Protein AF-A1SJ25-F1 (afdb_monomer)

Nearest PDB structures (foldseek):
  6e0i-assembly1_A  TM=4.681E-01  e=6.676E-01  Homo sapiens
  6vrb-assembly1_C  TM=5.583E-01  e=2.242E+00  Listeria seeligeri
  3hpv-assembly1_D  TM=4.601E-01  e=3.980E+00  Pseudomonas alkylphenolica
  8ia9-assembly1_B-2  TM=3.811E-01  e=1.529E+00  Saccharopolyspora spinosa

Radius of gyration: 28.18 Å; Cα contacts (8 Å, |Δi|>4): 143; chains: 1; bounding box: 72×54×66 Å

Secondary structure (DSSP, 8-state):
-----------------------------TTTTS--------PPPPS--------------HHHHHHHHHHHHT-SS-EEEEE---SS---EEEEE-TTS-EEEEE-S-HHHHHHHHHHTT--EEEHHHH---HHHHHHHHHHHHTT--

Mean predicted aligned error: 16.9 Å

Sequence (149 aa):
MVTAANLAAHLAAISRGFARVVGTLVGMSWMDRLRRSSGPKMRRPARDAYRTGSTRVRASDSVDLEHLHSWVSDRRGVEGFVEPRTAVSDVTLLLVAHDGEWTRRRVPSIGWAHDFCNRQQIPSYDAAVVGIPQRMRDYNRRKKLEGGL

Solvent-accessible surface area (backbone atoms only — not comparable to full-atom values): 9901 Å² total; per-residue (Å²): 134,89,81,90,87,77,86,82,88,76,92,88,88,86,83,92,87,88,86,87,82,90,83,85,89,90,79,91,68,89,74,86,77,80,80,92,71,82,82,78,84,77,74,76,79,73,98,69,83,85,81,71,93,65,94,62,80,77,71,56,47,74,66,44,53,52,49,52,51,54,55,52,75,78,47,60,68,47,35,38,31,39,36,75,63,54,100,89,43,70,26,31,38,34,40,35,31,68,76,11,56,68,53,75,39,55,39,92,36,70,67,56,47,50,52,52,29,53,77,69,74,28,60,65,44,53,29,88,78,76,49,83,60,66,48,39,56,51,32,53,51,51,36,46,74,73,67,72,110

pLDDT: mean 75.95, std 25.21, range [31.25, 98.81]

Structure (mmCIF, N/CA/C/O backbone):
data_AF-A1SJ25-F1
#
_entry.id   AF-A1SJ25-F1
#
loop_
_atom_site.group_PDB
_atom_site.id
_atom_site.type_symbol
_atom_site.label_atom_id
_atom_site.label_alt_id
_atom_site.label_comp_id
_atom_site.label_asym_id
_atom_site.label_entity_id
_atom_site.label_seq_id
_atom_site.pdbx_PDB_ins_code
_atom_site.Cartn_x
_atom_site.Cartn_y
_atom_site.Cartn_z
_atom_site.occupancy
_atom_site.B_iso_or_equiv
_atom_site.auth_seq_id
_atom_site.auth_comp_id
_atom_site.auth_asym_id
_atom_site.auth_atom_id
_atom_site.pdbx_PDB_model_num
ATOM 1 N N . MET A 1 1 ? -22.962 -28.368 -33.189 1.00 38.16 1 MET A N 1
ATOM 2 C CA . MET A 1 1 ? -22.220 -28.511 -34.457 1.00 38.16 1 MET A CA 1
ATOM 3 C C . MET A 1 1 ? -21.561 -27.177 -34.771 1.00 38.16 1 MET A C 1
ATOM 5 O O . MET A 1 1 ? -22.299 -26.219 -34.914 1.00 38.16 1 MET A O 1
ATOM 9 N N . VAL A 1 2 ? -20.219 -27.181 -34.830 1.00 39.81 2 VAL A N 1
ATOM 10 C CA . VAL A 1 2 ? -19.320 -26.347 -35.667 1.00 39.81 2 VAL A CA 1
ATOM 11 C C . VAL A 1 2 ? -19.330 -24.816 -35.453 1.00 39.81 2 VAL A C 1
ATOM 13 O O . VAL A 1 2 ? -20.385 -24.211 -35.510 1.00 39.81 2 VAL A O 1
ATOM 16 N N . THR A 1 3 ? -18.236 -24.057 -35.311 1.00 40.78 3 THR A N 1
ATOM 17 C CA . THR A 1 3 ? -16.801 -24.262 -35.019 1.00 40.78 3 THR A CA 1
ATOM 18 C C . THR A 1 3 ? -16.220 -22.870 -34.702 1.00 40.78 3 THR A C 1
ATOM 20 O O . THR A 1 3 ? -16.745 -21.849 -35.138 1.00 40.78 3 THR A O 1
ATOM 23 N N . ALA A 1 4 ? -15.132 -22.864 -33.936 1.00 43.75 4 ALA A N 1
ATOM 24 C CA . ALA A 1 4 ? -14.206 -21.768 -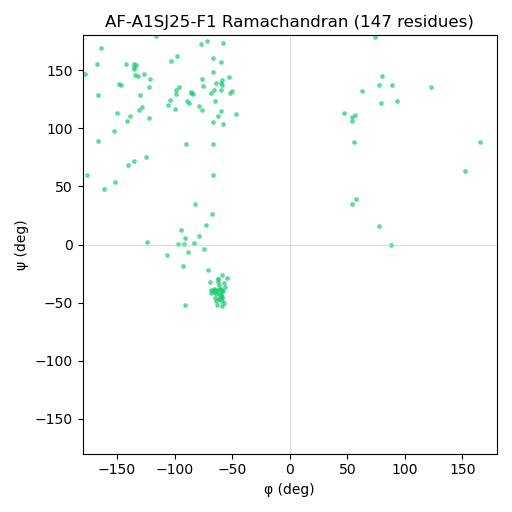33.670 1.00 43.75 4 ALA A CA 1
ATOM 25 C C . ALA A 1 4 ? -13.519 -21.151 -34.915 1.00 43.75 4 ALA A C 1
ATOM 27 O O . ALA A 1 4 ? -13.584 -21.721 -36.000 1.00 43.75 4 ALA A O 1
ATOM 28 N N . ALA A 1 5 ? -12.773 -20.061 -34.659 1.00 44.84 5 ALA A N 1
ATOM 29 C CA . ALA A 1 5 ? -11.706 -19.391 -35.441 1.00 44.84 5 ALA A CA 1
ATOM 30 C C . ALA A 1 5 ? -12.080 -17.920 -35.702 1.00 44.84 5 ALA A C 1
ATOM 32 O O . ALA A 1 5 ? -13.209 -17.635 -36.062 1.00 44.84 5 ALA A O 1
ATOM 33 N N . ASN A 1 6 ? -11.243 -16.895 -35.573 1.00 44.78 6 ASN A N 1
ATOM 34 C CA . ASN A 1 6 ? -9.808 -16.726 -35.352 1.00 44.78 6 ASN A CA 1
ATOM 35 C C . ASN A 1 6 ? -9.686 -15.224 -34.983 1.00 44.78 6 ASN A C 1
ATOM 37 O O . ASN A 1 6 ? -10.364 -14.393 -35.576 1.00 44.78 6 ASN A O 1
ATOM 41 N N . LEU A 1 7 ? -9.042 -14.833 -33.890 1.00 37.53 7 LEU A N 1
ATOM 42 C CA . LEU A 1 7 ? -7.626 -14.470 -33.850 1.00 37.53 7 LEU A CA 1
ATOM 43 C C . LEU A 1 7 ? -7.216 -13.333 -34.817 1.00 37.53 7 LEU A C 1
ATOM 45 O O . LEU A 1 7 ? -7.073 -13.533 -36.016 1.00 37.53 7 LEU A O 1
ATOM 49 N N . ALA A 1 8 ? -6.880 -12.207 -34.183 1.00 33.12 8 ALA A N 1
ATOM 50 C CA . ALA A 1 8 ? -5.770 -11.309 -34.491 1.00 33.12 8 ALA A CA 1
ATOM 51 C C . ALA A 1 8 ? -5.845 -10.315 -35.663 1.00 33.12 8 ALA A C 1
ATOM 53 O O . ALA A 1 8 ? -6.081 -10.652 -36.816 1.00 33.12 8 ALA A O 1
ATOM 54 N N . ALA A 1 9 ? -5.352 -9.121 -35.300 1.00 36.12 9 ALA A N 1
ATOM 55 C CA . ALA A 1 9 ? -4.594 -8.197 -36.138 1.00 36.12 9 ALA A CA 1
ATOM 56 C C . ALA A 1 9 ? -5.458 -7.338 -37.083 1.00 36.12 9 ALA A C 1
ATOM 58 O O . ALA A 1 9 ? -6.472 -7.766 -37.602 1.00 36.12 9 ALA A O 1
ATOM 59 N N . HIS A 1 10 ? -5.143 -6.088 -37.383 1.00 31.25 10 HIS A N 1
ATOM 60 C CA . HIS A 1 10 ? -4.040 -5.207 -37.035 1.00 31.25 10 HIS A CA 1
ATOM 61 C C . HIS A 1 10 ? -4.397 -3.870 -37.713 1.00 31.25 10 HIS A C 1
ATOM 63 O O . HIS A 1 10 ? -4.916 -3.882 -38.822 1.00 31.25 10 HIS A O 1
ATOM 69 N N . LEU A 1 11 ? 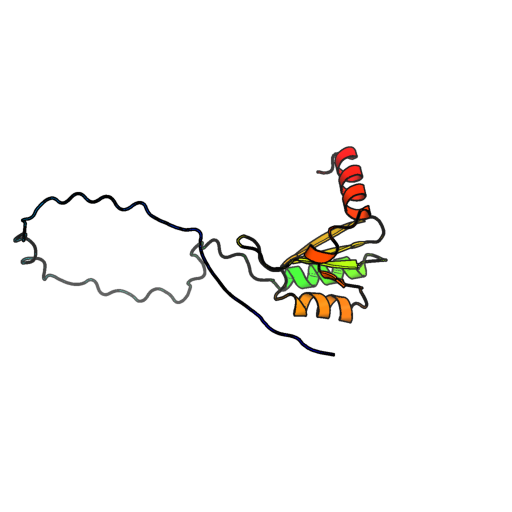-4.026 -2.748 -37.093 1.00 36.84 11 LEU A N 1
ATOM 70 C CA . LEU A 1 11 ? -3.535 -1.541 -37.778 1.00 36.84 11 LEU A CA 1
ATOM 71 C C . LEU A 1 11 ? -4.387 -0.907 -38.898 1.00 36.84 11 LEU A C 1
ATOM 73 O O . LEU A 1 11 ? -4.277 -1.294 -40.055 1.00 36.84 11 LEU A O 1
ATOM 77 N N . ALA A 1 12 ? -5.027 0.229 -38.606 1.00 33.75 12 ALA A N 1
ATOM 78 C CA . ALA A 1 12 ? -5.141 1.323 -39.581 1.00 33.75 12 ALA A CA 1
ATOM 79 C C . ALA A 1 12 ? -5.621 2.624 -38.919 1.00 33.75 12 ALA A C 1
ATOM 81 O O . ALA A 1 12 ? -6.818 2.882 -38.891 1.00 33.75 12 ALA A O 1
ATOM 82 N N . ALA A 1 13 ? -4.711 3.469 -38.419 1.00 39.41 13 ALA A N 1
ATOM 83 C CA . ALA A 1 13 ? -5.050 4.875 -38.152 1.00 39.41 13 ALA A CA 1
ATOM 84 C C . ALA A 1 13 ? -3.834 5.811 -38.024 1.00 39.41 13 ALA A C 1
ATOM 86 O O . ALA A 1 13 ? -3.787 6.606 -37.097 1.00 39.41 13 ALA A O 1
ATOM 87 N N . ILE A 1 14 ? -2.852 5.770 -38.934 1.00 42.81 14 ILE A N 1
ATOM 88 C CA . ILE A 1 14 ? -1.977 6.940 -39.155 1.00 42.81 14 ILE A CA 1
ATOM 89 C C . ILE A 1 14 ? -1.707 7.058 -40.653 1.00 42.81 14 ILE A C 1
ATOM 91 O O . ILE A 1 14 ? -0.969 6.273 -41.239 1.00 42.81 14 ILE A O 1
ATOM 95 N N . SER A 1 15 ? -2.341 8.045 -41.280 1.00 36.41 15 SER A N 1
ATOM 96 C CA . SER A 1 15 ? -2.172 8.369 -42.690 1.00 36.41 15 SER A CA 1
ATOM 97 C C . SER A 1 15 ? -1.929 9.870 -42.850 1.00 36.41 15 SER A C 1
ATOM 9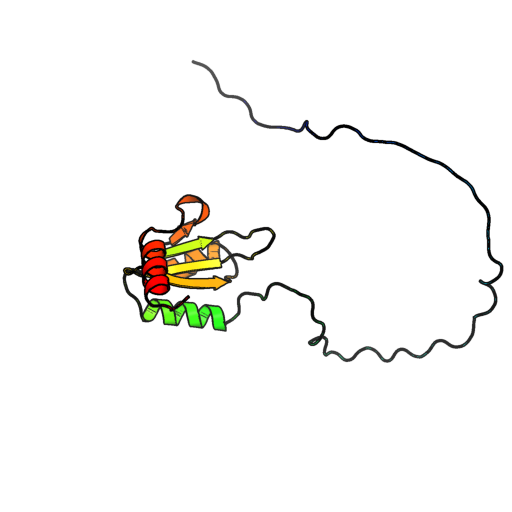9 O O . SER A 1 15 ? -2.854 10.659 -42.685 1.00 36.41 15 SER A O 1
ATOM 101 N N . ARG A 1 16 ? -0.718 10.164 -43.338 1.00 40.69 16 ARG A N 1
ATOM 102 C CA . ARG A 1 16 ? -0.362 11.188 -44.338 1.00 40.69 16 ARG A CA 1
ATOM 103 C C . ARG A 1 16 ? -0.255 12.653 -43.889 1.00 40.69 16 ARG A C 1
ATOM 105 O O . ARG A 1 16 ? -1.216 13.287 -43.486 1.00 40.69 16 ARG A O 1
ATOM 112 N N . GLY A 1 17 ? 0.942 13.197 -44.124 1.00 34.56 17 GLY A N 1
ATOM 113 C CA . GLY A 1 17 ? 1.260 14.623 -44.074 1.00 34.56 17 GLY A CA 1
ATOM 114 C C . GLY A 1 17 ? 2.704 14.895 -44.499 1.00 34.56 17 GLY A C 1
ATOM 115 O O . GLY A 1 17 ? 3.506 15.365 -43.705 1.00 34.56 17 GLY A O 1
ATOM 116 N N . PHE A 1 18 ? 3.049 14.519 -45.733 1.00 36.06 18 PHE A N 1
ATOM 117 C CA . PHE A 1 18 ? 4.330 14.800 -46.385 1.00 36.06 18 PHE A CA 1
ATOM 118 C C . PHE A 1 18 ? 4.221 16.147 -47.112 1.00 36.06 18 PHE A C 1
ATOM 120 O O . PHE A 1 18 ? 3.360 16.293 -47.977 1.00 36.06 18 PHE A O 1
ATOM 127 N N . ALA A 1 19 ? 5.098 17.103 -46.810 1.00 37.34 19 ALA A N 1
ATOM 128 C CA . ALA A 1 19 ? 5.384 18.226 -47.698 1.00 37.34 19 ALA A CA 1
ATOM 129 C C . ALA A 1 19 ? 6.853 18.640 -47.552 1.00 37.34 19 ALA A C 1
ATOM 131 O O . ALA A 1 19 ? 7.423 18.660 -46.466 1.00 37.34 19 ALA A O 1
ATOM 132 N N . ARG A 1 20 ? 7.457 18.893 -48.708 1.00 39.22 20 ARG A N 1
ATOM 133 C CA . ARG A 1 20 ? 8.882 18.878 -49.040 1.00 39.22 20 ARG A CA 1
ATOM 134 C C . ARG A 1 20 ? 9.256 20.258 -49.581 1.00 39.22 20 ARG A C 1
ATOM 136 O O . ARG A 1 20 ? 8.542 20.735 -50.452 1.00 39.22 20 ARG A O 1
ATOM 143 N N . VAL A 1 21 ? 10.384 20.828 -49.155 1.00 38.12 21 VAL A N 1
ATOM 144 C CA . VAL A 1 21 ? 11.132 21.932 -49.810 1.00 38.12 21 VAL A CA 1
ATOM 145 C C . VAL A 1 21 ? 12.597 21.739 -49.372 1.00 38.12 21 VAL A C 1
ATOM 147 O O . VAL A 1 21 ? 12.870 21.817 -48.183 1.00 38.12 21 VAL A O 1
ATOM 150 N N . VAL A 1 22 ? 13.513 21.115 -50.128 1.00 35.88 22 VAL A N 1
ATOM 151 C CA . VAL A 1 22 ? 14.315 21.545 -51.303 1.00 35.88 22 VAL A CA 1
ATOM 152 C C . VAL A 1 22 ? 14.992 22.916 -51.174 1.00 35.88 22 VAL A C 1
ATOM 154 O O . VAL A 1 22 ? 14.322 23.936 -51.259 1.00 35.88 22 VAL A O 1
ATOM 157 N N . GLY A 1 23 ? 16.333 22.917 -51.115 1.00 32.12 23 GLY A N 1
ATOM 158 C CA . GLY A 1 23 ? 17.164 24.077 -51.473 1.00 32.12 23 GLY A CA 1
ATOM 159 C C . GLY A 1 23 ? 18.633 24.032 -51.011 1.00 32.12 23 GLY A C 1
ATOM 160 O O . GLY A 1 23 ? 18.933 24.524 -49.935 1.00 32.12 23 GLY A O 1
ATOM 161 N N . THR A 1 24 ? 19.500 23.435 -51.847 1.00 34.25 24 THR A N 1
ATOM 162 C CA . THR A 1 24 ? 20.826 23.922 -52.337 1.00 34.25 24 THR A CA 1
ATOM 163 C C . THR A 1 24 ? 21.913 24.358 -51.312 1.00 34.25 24 THR A C 1
ATOM 165 O O . THR A 1 24 ? 21.703 25.304 -50.572 1.00 34.25 24 THR A O 1
ATOM 168 N N . LEU A 1 25 ? 23.037 23.643 -51.100 1.00 39.34 25 LEU A N 1
ATOM 169 C CA . LEU A 1 25 ? 24.318 23.462 -51.849 1.00 39.34 25 LEU A CA 1
ATOM 170 C C . LEU A 1 25 ? 25.441 24.483 -51.512 1.00 39.34 25 LEU A C 1
ATOM 172 O O . LEU A 1 25 ? 25.224 25.686 -51.507 1.00 39.34 25 LEU A O 1
ATOM 176 N N . VAL A 1 26 ? 26.661 23.928 -51.397 1.00 38.88 26 VAL A N 1
ATOM 177 C CA . VAL A 1 26 ? 28.020 24.528 -51.426 1.00 38.88 26 VAL A CA 1
ATOM 178 C C . VAL A 1 26 ? 28.653 24.923 -50.082 1.00 38.88 26 VAL A C 1
ATOM 180 O O . VAL A 1 26 ? 28.154 25.771 -49.355 1.00 38.88 26 VAL A O 1
ATOM 183 N N . GLY A 1 27 ? 29.846 24.363 -49.827 1.00 37.94 27 GLY A N 1
ATOM 184 C CA . GLY A 1 27 ? 30.816 24.929 -48.884 1.00 37.94 27 GLY A CA 1
ATOM 185 C C . GLY A 1 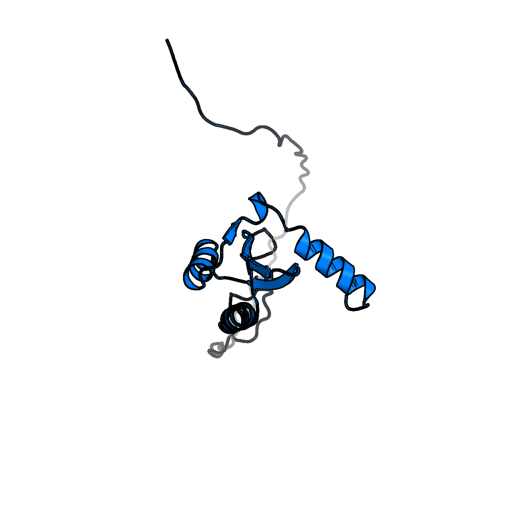27 ? 31.758 23.923 -48.222 1.00 37.94 27 GLY A C 1
ATOM 186 O O . GLY A 1 27 ? 31.729 23.778 -47.005 1.00 37.94 27 GLY A O 1
ATOM 187 N N . MET A 1 28 ? 32.614 23.238 -48.988 1.00 51.66 28 MET A N 1
ATOM 188 C CA . MET A 1 28 ? 33.791 22.555 -48.426 1.00 51.66 28 MET A CA 1
ATOM 189 C C . MET A 1 28 ? 34.755 23.629 -47.899 1.00 51.66 28 MET A C 1
ATOM 191 O O . MET A 1 28 ? 35.379 24.341 -48.684 1.00 51.66 28 MET A O 1
ATOM 195 N N . SER A 1 29 ? 34.821 23.795 -46.575 1.00 49.22 29 SER A N 1
ATOM 196 C CA . SER A 1 29 ? 35.637 24.825 -45.922 1.00 49.22 29 SER A CA 1
ATOM 197 C C . SER A 1 29 ? 37.074 24.352 -45.713 1.00 49.22 29 SER A C 1
ATOM 199 O O . SER A 1 29 ? 37.338 23.287 -45.164 1.00 49.22 29 SER A O 1
ATOM 201 N N . TRP A 1 30 ? 38.023 25.193 -46.118 1.00 54.62 30 TRP A N 1
ATOM 202 C CA . TRP A 1 30 ? 39.468 24.966 -46.091 1.00 54.62 30 TRP A CA 1
ATOM 203 C C . TRP A 1 30 ? 40.108 25.015 -44.682 1.00 54.62 30 TRP A C 1
ATOM 205 O O . TRP A 1 30 ? 41.316 25.196 -44.551 1.00 54.62 30 TRP A O 1
ATOM 215 N N . MET A 1 31 ? 39.319 24.906 -43.608 1.00 51.00 31 MET A N 1
ATOM 216 C CA . MET A 1 31 ? 39.788 25.044 -42.217 1.00 51.00 31 MET A CA 1
ATOM 217 C C . MET A 1 31 ? 40.089 23.708 -41.518 1.00 51.00 31 MET A C 1
ATOM 219 O O . MET A 1 31 ? 40.585 23.713 -40.395 1.00 51.00 31 MET A O 1
ATOM 223 N N . ASP A 1 32 ? 39.913 22.568 -42.193 1.00 50.91 32 ASP A N 1
ATOM 224 C CA . ASP A 1 32 ? 40.258 21.238 -41.653 1.00 50.91 32 ASP A CA 1
ATOM 225 C C . ASP A 1 32 ? 41.765 20.898 -41.708 1.00 50.91 32 ASP A C 1
ATOM 227 O O . ASP A 1 32 ? 42.177 19.775 -41.413 1.00 50.91 32 ASP A O 1
ATOM 231 N N . ARG A 1 33 ? 42.631 21.853 -42.084 1.00 55.31 33 ARG A N 1
ATOM 232 C CA . ARG A 1 33 ? 44.045 21.578 -42.410 1.00 55.31 33 ARG A CA 1
ATOM 233 C C . ARG A 1 33 ? 45.087 22.030 -41.378 1.00 55.31 33 ARG A C 1
ATOM 235 O O . ARG A 1 33 ? 46.237 21.623 -41.498 1.00 55.31 33 ARG A O 1
ATOM 242 N N . LEU A 1 34 ? 44.753 22.788 -40.333 1.00 55.06 34 LEU A N 1
ATOM 243 C CA . LEU A 1 34 ? 45.766 23.253 -39.366 1.00 55.06 34 LEU A CA 1
ATOM 244 C C . LEU A 1 34 ? 45.274 23.222 -37.915 1.00 55.06 34 LEU A C 1
ATOM 246 O O . LEU A 1 34 ? 45.140 24.248 -37.259 1.00 55.06 34 LEU A O 1
ATOM 250 N N . ARG A 1 35 ? 45.074 22.012 -37.378 1.00 52.59 35 ARG A N 1
ATOM 251 C CA . ARG A 1 35 ? 45.158 21.771 -35.926 1.00 52.59 35 ARG A CA 1
ATOM 252 C C . ARG A 1 35 ? 45.587 20.339 -35.602 1.00 52.59 35 ARG A C 1
ATOM 254 O O . ARG A 1 35 ? 44.955 19.630 -34.828 1.00 52.59 35 ARG A O 1
ATOM 261 N N . ARG A 1 36 ? 46.714 19.914 -36.178 1.00 56.53 36 ARG A N 1
ATOM 262 C CA . ARG A 1 36 ? 47.533 18.843 -35.599 1.00 56.53 36 ARG A CA 1
ATOM 263 C C . ARG A 1 36 ? 48.551 19.503 -34.669 1.00 56.53 36 ARG A C 1
ATOM 265 O O . ARG A 1 36 ? 49.648 19.845 -35.085 1.00 56.53 36 ARG A O 1
ATOM 272 N N . SER A 1 37 ? 48.149 19.726 -33.422 1.00 48.03 37 SER A N 1
ATOM 273 C CA . SER A 1 37 ? 49.057 20.094 -32.335 1.00 48.03 37 SER A CA 1
ATOM 274 C C . SER A 1 37 ? 48.491 19.572 -31.014 1.00 48.03 37 SER A C 1
ATOM 276 O O . SER A 1 37 ? 47.421 19.991 -30.583 1.00 48.03 37 SER A O 1
ATOM 278 N N . SER A 1 38 ? 49.217 18.612 -30.434 1.00 55.81 38 SER A N 1
ATOM 279 C CA . SER A 1 38 ? 49.281 18.300 -29.000 1.00 55.81 38 SER A CA 1
ATOM 280 C C . SER A 1 38 ? 47.957 17.990 -28.287 1.00 55.81 38 SER A C 1
ATOM 282 O O . SER A 1 38 ? 47.328 18.847 -27.672 1.00 55.81 38 SER A O 1
ATOM 284 N N . GLY A 1 39 ? 47.561 16.714 -28.313 1.00 52.78 39 GLY A N 1
ATOM 285 C CA . GLY A 1 39 ? 46.454 16.200 -27.503 1.00 52.78 39 GLY A CA 1
ATOM 286 C C . GLY A 1 39 ? 46.768 16.258 -25.996 1.00 52.78 39 GLY A C 1
ATOM 287 O O . GLY A 1 39 ? 47.845 15.813 -25.591 1.00 52.78 39 GLY A O 1
ATOM 288 N N . PRO A 1 40 ? 45.857 16.749 -25.135 1.00 49.56 40 PRO A N 1
ATOM 289 C CA . PRO A 1 40 ? 46.031 16.650 -23.690 1.00 49.56 40 PRO A CA 1
ATOM 290 C C . PRO A 1 40 ? 45.916 15.182 -23.259 1.00 49.56 40 PRO A C 1
ATOM 292 O O . PRO A 1 40 ? 44.952 14.500 -23.614 1.00 49.56 40 PRO A O 1
ATOM 295 N N . LYS A 1 41 ? 46.876 14.684 -22.468 1.00 56.16 41 LYS A N 1
ATOM 296 C CA . LYS A 1 41 ? 46.767 13.383 -21.787 1.00 56.16 41 LYS A CA 1
ATOM 297 C C . LYS A 1 41 ? 45.522 13.395 -20.890 1.00 56.16 41 LYS A C 1
ATOM 299 O O . LYS A 1 41 ? 45.545 13.984 -19.812 1.00 56.16 41 LYS A O 1
ATOM 304 N N . MET A 1 42 ? 44.447 12.730 -21.314 1.00 51.62 42 MET A N 1
ATOM 305 C CA . MET A 1 42 ? 43.287 12.476 -20.458 1.00 51.62 42 MET A CA 1
ATOM 306 C C . MET A 1 42 ? 43.719 11.608 -19.274 1.00 51.62 42 MET A C 1
ATOM 308 O O . MET A 1 42 ? 44.026 10.424 -19.425 1.00 51.62 42 MET A O 1
ATOM 312 N N . ARG A 1 43 ? 43.731 12.195 -18.073 1.00 58.31 43 ARG A N 1
ATOM 313 C CA . ARG A 1 43 ? 43.684 11.419 -16.832 1.00 58.31 43 ARG A CA 1
ATOM 314 C C . ARG A 1 43 ? 42.325 10.723 -16.812 1.00 58.31 43 ARG A C 1
ATOM 316 O O . ARG A 1 43 ? 41.294 11.374 -16.953 1.00 58.31 43 ARG A O 1
ATOM 323 N N . ARG A 1 44 ? 42.346 9.395 -16.700 1.00 54.81 44 ARG A N 1
ATOM 324 C CA . ARG A 1 44 ? 41.146 8.555 -16.582 1.00 54.81 44 ARG A CA 1
ATOM 325 C C . ARG A 1 44 ? 40.263 9.134 -15.463 1.00 54.81 44 ARG A C 1
ATOM 327 O O . ARG A 1 44 ? 40.817 9.427 -14.400 1.00 54.81 44 ARG A O 1
ATOM 334 N N . PRO A 1 45 ? 38.949 9.326 -15.669 1.00 49.78 45 PRO A N 1
ATOM 335 C CA . PRO A 1 45 ? 38.085 9.806 -14.602 1.00 49.78 45 PRO A CA 1
ATOM 336 C C . PRO A 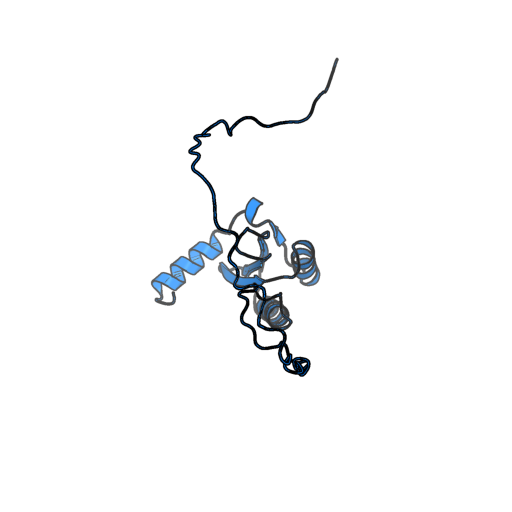1 45 ? 38.126 8.823 -13.430 1.00 49.78 45 PRO A C 1
ATOM 338 O O . PRO A 1 45 ? 38.177 7.604 -13.620 1.00 49.78 45 PRO A O 1
ATOM 341 N N . ALA A 1 46 ? 38.174 9.386 -12.223 1.00 56.78 46 ALA A N 1
ATOM 342 C CA . ALA A 1 46 ? 38.157 8.646 -10.975 1.00 56.78 46 ALA A CA 1
ATOM 343 C C . ALA A 1 46 ? 36.963 7.682 -10.945 1.00 56.78 46 ALA A C 1
ATOM 345 O O . ALA A 1 46 ? 35.882 7.990 -11.446 1.00 56.78 46 ALA A O 1
ATOM 346 N N . ARG A 1 47 ? 37.177 6.513 -10.342 1.00 54.69 47 ARG A N 1
ATOM 347 C CA . ARG A 1 47 ? 36.227 5.401 -10.190 1.00 54.69 47 ARG A CA 1
ATOM 348 C C . ARG A 1 47 ? 35.033 5.712 -9.265 1.00 54.69 47 ARG A C 1
ATOM 350 O O . ARG A 1 47 ? 34.442 4.786 -8.734 1.00 54.69 47 ARG A O 1
ATOM 357 N N . ASP A 1 48 ? 34.646 6.977 -9.134 1.00 56.72 48 ASP A N 1
ATOM 358 C CA . ASP A 1 48 ? 33.538 7.436 -8.297 1.00 56.72 48 ASP A CA 1
ATOM 359 C C . ASP A 1 48 ? 32.532 8.244 -9.120 1.00 56.72 48 ASP A C 1
ATOM 361 O O . ASP A 1 48 ? 32.423 9.467 -9.042 1.00 56.72 48 ASP A O 1
ATOM 365 N N . ALA A 1 49 ? 31.750 7.522 -9.921 1.00 52.91 49 ALA A N 1
ATOM 366 C CA . ALA A 1 49 ? 30.600 8.047 -10.653 1.00 52.91 49 ALA A CA 1
ATOM 367 C C . ALA A 1 49 ? 29.325 8.121 -9.781 1.00 52.91 49 ALA A C 1
ATOM 369 O O . ALA A 1 49 ? 28.221 7.921 -10.280 1.00 52.91 49 ALA A O 1
ATOM 370 N N . TYR A 1 50 ? 29.444 8.417 -8.482 1.00 53.22 50 TYR A N 1
ATOM 371 C CA . TYR A 1 50 ? 28.283 8.541 -7.583 1.00 53.22 50 TYR A CA 1
ATOM 372 C C . TYR A 1 50 ? 27.598 9.915 -7.618 1.00 53.22 50 TYR A C 1
ATOM 374 O O . TYR A 1 50 ? 26.616 10.139 -6.913 1.00 53.22 50 TYR A O 1
ATOM 382 N N . ARG A 1 51 ? 28.064 10.854 -8.449 1.00 52.59 51 ARG A N 1
ATOM 383 C CA . ARG A 1 51 ? 27.483 12.200 -8.519 1.00 52.59 51 ARG A CA 1
ATOM 384 C C . ARG A 1 51 ? 27.288 12.655 -9.961 1.00 52.59 51 ARG A C 1
ATOM 386 O O . ARG A 1 51 ? 27.977 13.534 -10.463 1.00 52.59 51 ARG A O 1
ATOM 393 N N . THR A 1 52 ? 26.317 12.065 -10.645 1.00 47.34 52 THR A N 1
ATOM 394 C CA . THR A 1 52 ? 25.687 12.694 -11.813 1.00 47.34 52 THR A CA 1
ATOM 395 C C . THR A 1 52 ? 24.190 12.437 -11.726 1.00 47.34 52 THR A C 1
ATOM 397 O O . THR A 1 52 ? 23.732 11.300 -11.811 1.00 47.34 52 THR A O 1
ATOM 400 N N . GLY A 1 53 ? 23.444 13.511 -11.466 1.00 52.00 53 GLY A N 1
ATOM 401 C CA . GLY A 1 53 ? 21.995 13.521 -11.329 1.00 52.00 53 GLY A CA 1
ATOM 402 C C . GLY A 1 53 ? 21.307 13.189 -12.645 1.00 52.00 53 GLY A C 1
ATOM 403 O O . GLY A 1 53 ? 20.927 14.074 -13.400 1.00 52.00 53 GLY A O 1
ATOM 404 N N . SER A 1 54 ? 21.126 11.898 -12.894 1.00 49.25 54 SER A N 1
ATOM 405 C CA . SER A 1 54 ? 20.061 11.405 -13.753 1.00 49.25 54 SER A CA 1
ATOM 406 C C . SER A 1 54 ? 18.822 11.261 -12.879 1.00 49.25 54 SER A C 1
ATOM 408 O O . SER A 1 54 ? 18.902 10.641 -11.818 1.00 49.25 54 SER A O 1
ATOM 410 N N . THR A 1 55 ? 17.675 11.777 -13.318 1.00 49.31 55 THR A N 1
ATOM 411 C CA . THR A 1 55 ? 16.347 11.516 -12.733 1.00 49.31 55 THR A CA 1
ATOM 412 C C . THR A 1 55 ? 15.969 10.048 -12.963 1.00 49.31 55 THR A C 1
ATOM 414 O O . THR A 1 55 ? 15.022 9.719 -13.668 1.00 49.31 55 THR A O 1
ATOM 417 N N . ARG A 1 56 ? 16.780 9.125 -12.442 1.00 52.12 56 ARG A N 1
ATOM 418 C CA . ARG A 1 56 ? 16.488 7.703 -12.417 1.00 52.12 56 ARG A CA 1
ATOM 419 C C . ARG A 1 56 ? 15.523 7.516 -11.264 1.00 52.12 56 ARG A C 1
ATOM 421 O O . ARG A 1 56 ? 15.826 7.863 -10.124 1.00 52.12 56 ARG A O 1
ATOM 428 N N . VAL A 1 57 ? 14.338 7.025 -11.590 1.00 54.56 57 VAL A N 1
ATOM 429 C CA . VAL A 1 57 ? 13.361 6.551 -10.617 1.00 54.56 57 VAL A CA 1
ATOM 430 C C . VAL A 1 57 ? 14.124 5.647 -9.634 1.00 54.56 57 VAL A C 1
ATOM 432 O O . VAL A 1 57 ? 14.728 4.662 -10.057 1.00 54.56 57 VAL A O 1
ATOM 435 N N . ARG A 1 58 ? 14.263 6.083 -8.368 1.00 60.44 58 ARG A N 1
ATOM 436 C CA . ARG A 1 58 ? 14.993 5.330 -7.330 1.00 60.44 58 ARG A CA 1
ATOM 437 C C . ARG A 1 58 ? 14.461 3.898 -7.285 1.00 60.44 58 ARG A C 1
ATOM 439 O O . ARG A 1 58 ? 13.239 3.730 -7.251 1.00 60.44 58 ARG A O 1
ATOM 446 N N . ALA A 1 59 ? 15.380 2.931 -7.313 1.00 59.69 59 ALA A N 1
ATOM 447 C CA . ALA A 1 59 ? 15.073 1.518 -7.133 1.00 59.69 59 ALA A CA 1
ATOM 448 C C . ALA A 1 59 ? 14.429 1.292 -5.754 1.00 59.69 59 ALA A C 1
ATOM 450 O O . ALA A 1 59 ? 14.601 2.116 -4.860 1.00 59.69 59 ALA A O 1
ATOM 451 N N . SER A 1 60 ? 13.674 0.201 -5.608 1.00 60.56 60 SER A N 1
ATOM 452 C CA . SER A 1 60 ? 13.164 -0.240 -4.304 1.00 60.56 60 SER A CA 1
ATOM 453 C C . SER A 1 60 ? 14.355 -0.510 -3.378 1.00 60.56 60 SER A C 1
ATOM 455 O O . SER A 1 60 ? 15.176 -1.376 -3.688 1.00 60.56 60 SER A O 1
ATOM 457 N N . ASP A 1 61 ? 14.480 0.277 -2.309 1.00 80.12 61 ASP A N 1
ATOM 458 C CA . ASP A 1 61 ? 15.600 0.209 -1.361 1.00 80.12 61 ASP A CA 1
ATOM 459 C C . ASP A 1 61 ? 15.227 -0.621 -0.122 1.00 80.12 61 ASP A C 1
ATOM 461 O O . ASP A 1 61 ? 14.053 -0.815 0.197 1.00 80.12 61 ASP A O 1
ATOM 465 N N . SER A 1 62 ? 16.230 -1.079 0.637 1.00 84.38 62 SER A N 1
ATOM 466 C CA . SER A 1 62 ? 16.031 -1.799 1.910 1.00 84.38 62 SER A CA 1
ATOM 467 C C . SER A 1 62 ? 15.159 -1.028 2.911 1.00 84.38 62 SER A C 1
ATOM 469 O O . SER A 1 62 ? 14.432 -1.637 3.690 1.00 84.38 62 SER A O 1
ATOM 471 N N . VAL A 1 63 ? 15.185 0.305 2.840 1.00 90.69 63 VAL A N 1
ATOM 472 C CA . VAL A 1 63 ? 14.357 1.211 3.649 1.00 90.69 63 VAL A CA 1
ATOM 473 C C . VAL A 1 63 ? 12.867 1.073 3.316 1.00 90.69 63 VAL A C 1
ATOM 475 O O . VAL A 1 63 ? 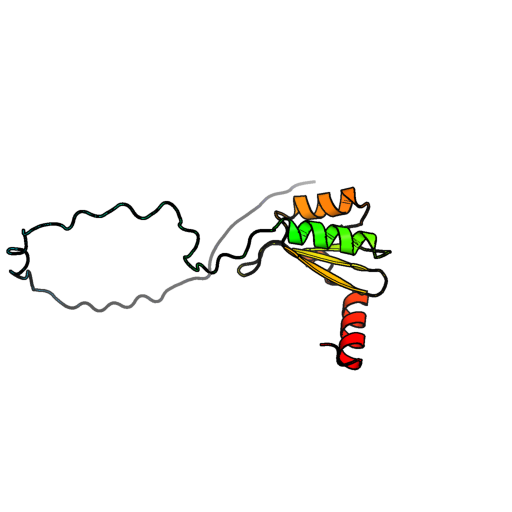12.032 1.110 4.216 1.00 90.69 63 VAL A O 1
ATOM 478 N N . ASP A 1 64 ? 12.509 0.884 2.040 1.00 92.81 64 ASP A N 1
ATOM 479 C CA . ASP A 1 64 ? 11.112 0.679 1.638 1.00 92.81 64 ASP A CA 1
ATOM 480 C C . ASP A 1 64 ? 10.580 -0.646 2.197 1.00 92.81 64 ASP A C 1
ATOM 482 O O . ASP A 1 64 ? 9.449 -0.707 2.679 1.00 92.81 64 ASP A O 1
ATOM 486 N N . LEU A 1 65 ? 11.409 -1.694 2.166 1.00 93.31 65 LEU A N 1
ATOM 487 C CA . LEU A 1 65 ? 11.077 -3.005 2.720 1.00 93.31 65 LEU A CA 1
ATOM 488 C C . LEU A 1 65 ? 10.886 -2.951 4.240 1.00 93.31 65 LEU A C 1
ATOM 490 O O . LEU A 1 65 ? 9.890 -3.464 4.749 1.00 93.31 65 LEU A O 1
ATOM 494 N N . GLU A 1 66 ? 11.818 -2.330 4.960 1.00 95.69 66 GLU A N 1
ATOM 495 C CA . GLU A 1 66 ? 11.721 -2.161 6.412 1.00 95.69 66 GLU A CA 1
ATOM 496 C C . GLU A 1 66 ? 10.470 -1.363 6.794 1.00 95.69 66 GLU A C 1
ATOM 498 O O . GLU A 1 66 ? 9.720 -1.772 7.683 1.00 95.69 66 GLU A O 1
ATOM 503 N N . HIS A 1 67 ? 10.175 -0.290 6.052 1.00 97.25 67 HIS A N 1
ATOM 504 C CA . HIS A 1 67 ? 8.947 0.480 6.235 1.00 97.25 67 HIS A CA 1
ATOM 505 C C . HIS A 1 67 ? 7.705 -0.387 6.032 1.00 97.25 67 HIS A C 1
ATOM 507 O O . HIS A 1 67 ? 6.779 -0.316 6.833 1.00 97.25 67 HIS A O 1
ATOM 513 N N . LEU A 1 68 ? 7.654 -1.201 4.972 1.00 97.88 68 LEU A N 1
ATOM 514 C CA . LEU A 1 68 ? 6.516 -2.090 4.727 1.00 97.88 68 LEU A CA 1
ATOM 515 C C . LEU A 1 68 ? 6.340 -3.108 5.861 1.00 97.88 68 LEU A C 1
ATOM 517 O O . LEU A 1 68 ? 5.212 -3.326 6.295 1.00 97.88 68 LEU A O 1
ATOM 521 N N . HIS A 1 69 ? 7.428 -3.696 6.365 1.00 97.56 69 HIS A N 1
ATOM 522 C CA . HIS A 1 69 ? 7.371 -4.633 7.488 1.00 97.56 69 HIS A CA 1
ATOM 523 C C . HIS A 1 69 ? 6.861 -3.978 8.771 1.00 97.56 69 HIS A C 1
ATOM 525 O O . HIS A 1 69 ? 5.895 -4.473 9.350 1.00 97.56 69 HIS A O 1
ATOM 531 N N . SER A 1 70 ? 7.456 -2.854 9.180 1.00 98.00 70 SER A N 1
ATOM 532 C CA . SER A 1 70 ? 7.012 -2.112 10.367 1.00 98.00 70 SER A CA 1
ATOM 533 C C . SER A 1 70 ? 5.562 -1.645 10.226 1.00 98.00 70 SER A C 1
ATOM 535 O O . SER A 1 70 ? 4.764 -1.744 11.151 1.00 98.00 70 SER A O 1
ATOM 537 N N . TRP A 1 71 ? 5.167 -1.184 9.040 1.00 98.31 71 TRP A N 1
ATOM 538 C CA . TRP A 1 71 ? 3.810 -0.695 8.841 1.00 98.31 71 TRP A CA 1
ATOM 539 C C . TRP A 1 71 ? 2.765 -1.808 8.983 1.00 98.31 71 TRP A C 1
ATOM 541 O O . TRP A 1 71 ? 1.703 -1.569 9.564 1.00 98.31 71 TRP A O 1
ATOM 551 N N . VAL A 1 72 ? 3.075 -3.008 8.476 1.00 98.19 72 VAL A N 1
ATOM 552 C CA . VAL A 1 72 ? 2.236 -4.207 8.610 1.00 98.19 72 VAL A CA 1
ATOM 553 C C . VAL A 1 72 ? 2.188 -4.709 10.050 1.00 98.19 72 VAL A C 1
ATOM 555 O O . VAL A 1 72 ? 1.107 -5.076 10.500 1.00 98.19 72 VAL A O 1
ATOM 558 N N . SER A 1 73 ? 3.310 -4.720 10.779 1.00 97.75 73 SER A N 1
ATOM 559 C CA . SER A 1 73 ? 3.332 -5.213 12.166 1.00 97.75 73 SER A CA 1
ATOM 560 C C . SER A 1 73 ? 2.447 -4.393 13.098 1.00 97.75 73 SER A C 1
ATOM 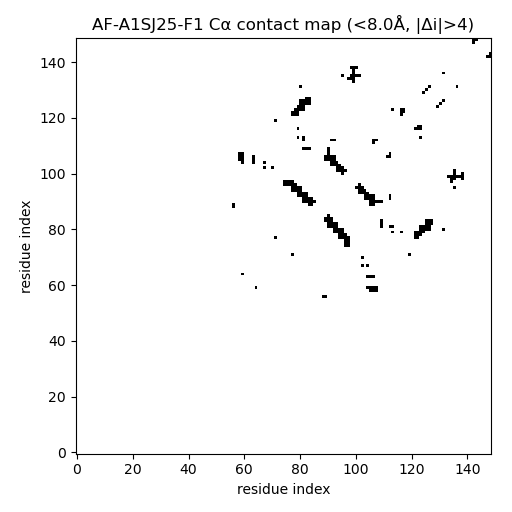562 O O . SER A 1 73 ? 1.855 -4.936 14.028 1.00 97.75 73 SER A O 1
ATOM 564 N N . ASP A 1 74 ? 2.322 -3.096 12.824 1.00 98.06 74 ASP A N 1
ATOM 565 C CA . ASP A 1 74 ? 1.629 -2.158 13.706 1.00 98.06 74 ASP A CA 1
ATOM 566 C C . ASP A 1 74 ? 0.121 -2.069 13.422 1.00 98.06 74 ASP A C 1
ATOM 568 O O . ASP A 1 74 ? -0.612 -1.376 14.133 1.00 98.06 74 ASP A O 1
ATOM 572 N N . ARG A 1 75 ? -0.370 -2.724 12.358 1.00 98.19 75 ARG A N 1
ATOM 573 C CA . ARG A 1 75 ? -1.740 -2.549 11.855 1.00 98.19 75 ARG A CA 1
ATOM 574 C C . ARG A 1 75 ? -2.439 -3.873 11.615 1.00 98.19 75 ARG A C 1
ATOM 576 O O . ARG A 1 75 ? -1.874 -4.852 11.150 1.00 98.19 75 ARG A O 1
ATOM 583 N N . ARG A 1 76 ? -3.744 -3.871 11.876 1.00 97.50 76 ARG A N 1
ATOM 584 C CA . ARG A 1 76 ? -4.632 -5.017 11.647 1.00 97.50 76 ARG A CA 1
ATOM 585 C C . ARG A 1 76 ? -5.484 -4.840 10.395 1.00 97.50 76 ARG A C 1
ATOM 587 O O . ARG A 1 76 ? -5.767 -3.713 9.975 1.00 97.50 76 ARG A O 1
ATOM 594 N N . GLY A 1 77 ? -5.956 -5.968 9.861 1.00 97.69 77 GLY A N 1
ATOM 595 C CA . GLY A 1 77 ? -6.855 -6.004 8.702 1.00 97.69 77 GLY A CA 1
ATOM 596 C C . GLY A 1 77 ? -6.259 -5.301 7.485 1.00 97.69 77 GLY A C 1
ATOM 597 O O . GLY A 1 77 ? -6.948 -4.539 6.813 1.00 97.69 77 GLY A O 1
ATOM 598 N N . VAL A 1 78 ? -4.954 -5.484 7.275 1.00 98.69 78 VAL A N 1
ATOM 599 C CA . VAL A 1 78 ? -4.236 -4.916 6.137 1.00 98.69 78 VAL A CA 1
ATOM 600 C C . VAL A 1 78 ? -4.582 -5.704 4.881 1.00 98.69 78 VAL A C 1
ATOM 602 O O . VAL A 1 78 ? -4.578 -6.931 4.891 1.00 98.69 78 VAL A O 1
ATOM 605 N N . GLU A 1 79 ? -4.829 -4.986 3.792 1.00 98.69 79 GLU A N 1
ATOM 606 C CA . GLU A 1 79 ? -4.914 -5.539 2.442 1.00 98.69 79 GLU A CA 1
ATOM 607 C C . GLU A 1 79 ? -3.867 -4.857 1.553 1.00 98.69 79 GLU A C 1
ATOM 609 O O . GLU A 1 79 ? -3.615 -3.653 1.688 1.00 98.69 79 GLU A O 1
ATOM 614 N N . GLY A 1 80 ? -3.261 -5.624 0.647 1.00 98.62 80 GLY A N 1
ATOM 615 C CA . GLY A 1 80 ? -2.305 -5.132 -0.340 1.00 98.62 80 GLY A CA 1
ATOM 616 C C . GLY A 1 80 ? -2.950 -4.848 -1.695 1.00 98.62 80 GLY A C 1
ATOM 617 O O . GLY A 1 80 ? -3.700 -5.658 -2.228 1.00 98.62 80 GLY A O 1
ATOM 618 N N . PHE A 1 81 ? -2.612 -3.715 -2.293 1.00 98.69 81 PHE A N 1
ATOM 619 C CA . PHE A 1 81 ? -3.034 -3.308 -3.628 1.00 98.69 81 PHE A CA 1
ATOM 620 C C . PHE A 1 81 ? -1.778 -3.076 -4.463 1.00 98.69 81 PHE A C 1
ATOM 622 O O . PHE A 1 81 ? -1.008 -2.145 -4.216 1.00 98.69 81 PHE A O 1
ATOM 629 N N . VAL A 1 82 ? -1.537 -3.970 -5.415 1.00 98.50 82 VAL A N 1
ATOM 630 C CA . VAL A 1 82 ? -0.372 -3.932 -6.295 1.00 98.50 82 VAL A CA 1
ATOM 631 C C . VAL A 1 82 ? -0.714 -3.074 -7.495 1.00 98.50 82 VAL A C 1
ATOM 633 O O . VAL A 1 82 ? -1.672 -3.342 -8.215 1.00 98.50 82 VAL A O 1
ATOM 636 N N . GLU A 1 83 ? 0.068 -2.029 -7.708 1.00 96.94 83 GLU A N 1
ATOM 637 C CA . GLU A 1 83 ? -0.108 -1.130 -8.837 1.00 96.94 83 GLU A CA 1
ATOM 638 C C . GLU A 1 83 ? 0.971 -1.433 -9.879 1.00 96.94 83 GLU A C 1
ATOM 640 O O . GLU A 1 83 ? 2.168 -1.412 -9.556 1.00 96.94 83 GLU A O 1
ATOM 645 N N . PRO A 1 84 ? 0.580 -1.723 -11.131 1.00 96.38 84 PRO A N 1
ATOM 646 C CA . PRO A 1 84 ? 1.535 -2.043 -12.172 1.00 96.38 84 PRO A CA 1
ATOM 647 C C . PRO A 1 84 ? 2.390 -0.825 -12.520 1.00 96.38 84 PRO A C 1
ATOM 649 O O . PRO A 1 84 ? 2.031 0.332 -12.287 1.00 96.38 84 PRO A O 1
ATOM 652 N N . ARG A 1 85 ? 3.530 -1.098 -13.151 1.00 95.50 85 ARG A N 1
ATOM 653 C CA . ARG A 1 85 ? 4.373 -0.051 -13.719 1.00 95.50 85 ARG A CA 1
ATOM 654 C C . ARG A 1 85 ? 3.588 0.753 -14.758 1.00 95.50 85 ARG A C 1
ATOM 656 O O . ARG A 1 85 ? 2.918 0.185 -15.617 1.00 95.50 85 ARG A O 1
ATOM 663 N N . THR A 1 86 ? 3.752 2.069 -14.729 1.00 93.94 86 THR A N 1
ATOM 664 C CA . THR A 1 86 ? 3.239 2.991 -15.749 1.00 93.94 86 THR A CA 1
ATOM 665 C C . THR A 1 86 ? 4.392 3.697 -16.463 1.00 93.94 86 THR A C 1
ATOM 667 O O . THR A 1 86 ? 5.563 3.493 -16.142 1.00 93.94 86 THR A O 1
ATOM 670 N N . ALA A 1 87 ? 4.076 4.569 -17.425 1.00 94.31 87 ALA A N 1
ATOM 671 C CA . ALA A 1 87 ? 5.078 5.370 -18.132 1.00 94.31 87 ALA A CA 1
ATOM 672 C C . ALA A 1 87 ? 5.909 6.275 -17.199 1.00 94.31 87 ALA A C 1
ATOM 674 O O . ALA A 1 87 ? 7.039 6.623 -17.530 1.00 94.31 87 ALA A O 1
ATOM 675 N N . VAL A 1 88 ? 5.355 6.655 -16.042 1.00 89.31 88 VAL A N 1
ATOM 676 C CA . VAL A 1 88 ? 5.945 7.653 -15.132 1.00 89.31 88 VAL A CA 1
ATOM 677 C C . VAL A 1 88 ? 6.156 7.135 -13.708 1.00 89.31 88 VAL A C 1
ATOM 679 O O . VAL A 1 88 ? 6.574 7.886 -12.829 1.00 89.31 88 VAL A O 1
ATOM 682 N N . SER A 1 89 ? 5.851 5.869 -13.427 1.00 89.44 89 SER A N 1
ATOM 683 C CA . SER A 1 89 ? 6.005 5.284 -12.090 1.00 89.44 89 SER A CA 1
ATOM 684 C C . SER A 1 89 ? 6.355 3.806 -12.177 1.00 89.44 89 SER A C 1
ATOM 686 O O . SER A 1 89 ? 5.787 3.081 -12.990 1.00 89.44 89 SER A O 1
ATOM 688 N N . ASP A 1 90 ? 7.288 3.371 -11.330 1.00 94.75 90 ASP A N 1
ATOM 689 C CA . ASP A 1 90 ? 7.606 1.953 -11.146 1.00 94.75 90 ASP A CA 1
ATOM 690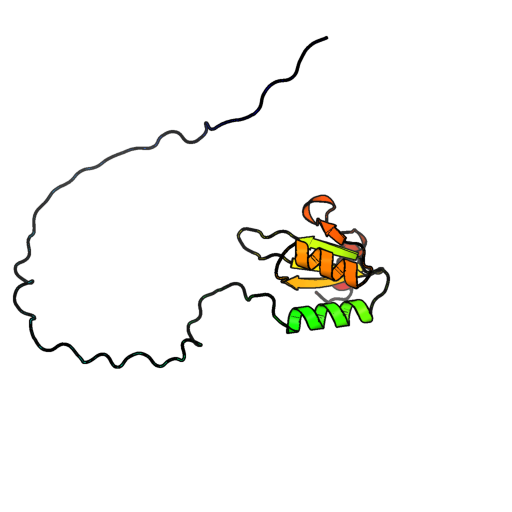 C C . ASP A 1 90 ? 6.483 1.223 -10.393 1.00 94.75 90 ASP A C 1
ATOM 692 O O . ASP A 1 90 ? 5.517 1.845 -9.952 1.00 94.75 90 ASP A O 1
ATOM 696 N N . VAL A 1 91 ? 6.611 -0.101 -10.261 1.00 96.56 91 VAL A N 1
ATOM 697 C CA . VAL A 1 91 ? 5.658 -0.925 -9.506 1.00 96.56 91 VAL A CA 1
ATOM 698 C C . VAL A 1 91 ? 5.611 -0.450 -8.056 1.00 96.56 91 VAL A C 1
ATOM 700 O O . VAL A 1 91 ? 6.650 -0.253 -7.413 1.00 96.56 91 VAL A O 1
ATOM 703 N N . THR A 1 92 ? 4.402 -0.291 -7.528 1.00 97.50 92 THR A N 1
ATOM 704 C CA . THR A 1 92 ? 4.185 0.101 -6.135 1.00 97.50 92 THR A CA 1
ATOM 705 C C . THR A 1 92 ? 3.252 -0.865 -5.427 1.00 97.50 92 THR A C 1
ATOM 707 O O . THR A 1 92 ? 2.326 -1.412 -6.021 1.00 97.50 92 THR A O 1
ATOM 710 N N . LEU A 1 93 ? 3.503 -1.059 -4.135 1.00 98.44 93 LEU A N 1
ATOM 711 C CA . LEU A 1 93 ? 2.595 -1.732 -3.219 1.00 98.44 93 LEU A CA 1
ATOM 712 C C . LEU A 1 93 ? 1.944 -0.674 -2.331 1.00 98.44 93 LEU A C 1
ATOM 714 O O . LEU A 1 93 ? 2.630 0.065 -1.618 1.00 98.44 93 LEU A O 1
ATOM 718 N N . LEU A 1 94 ? 0.621 -0.602 -2.400 1.00 98.50 94 LEU A N 1
ATOM 719 C CA . LEU A 1 94 ? -0.225 0.186 -1.519 1.00 98.50 94 LEU A CA 1
ATOM 720 C C . LEU A 1 94 ? -0.815 -0.749 -0.464 1.00 98.50 94 LEU A C 1
ATOM 722 O O . LEU A 1 94 ? -1.571 -1.657 -0.789 1.00 98.50 94 LEU A O 1
ATOM 726 N N . LEU A 1 95 ? -0.484 -0.528 0.800 1.00 98.75 95 LEU A N 1
ATOM 727 C CA . LEU A 1 95 ? -1.091 -1.243 1.916 1.00 98.75 95 LEU A CA 1
ATOM 728 C C . LEU A 1 95 ? -2.181 -0.372 2.531 1.00 98.75 95 LEU A C 1
ATOM 730 O O . LEU A 1 95 ? -1.946 0.811 2.778 1.00 98.75 95 LEU A O 1
ATOM 734 N N . VAL A 1 96 ? -3.356 -0.950 2.780 1.00 98.81 96 VAL A N 1
ATOM 735 C CA . VAL A 1 96 ? -4.507 -0.250 3.371 1.00 98.81 96 VAL A CA 1
ATOM 736 C C . VAL A 1 96 ? -5.030 -1.041 4.564 1.00 98.81 96 VAL A C 1
ATOM 738 O O . VAL A 1 96 ? -5.494 -2.171 4.407 1.00 98.81 96 VAL A O 1
ATOM 741 N N . ALA A 1 97 ? -4.994 -0.430 5.745 1.00 98.69 97 ALA A N 1
ATOM 742 C CA . ALA A 1 97 ? -5.429 -1.017 7.004 1.00 98.69 97 ALA A CA 1
ATOM 743 C C . ALA A 1 97 ? -6.958 -1.012 7.126 1.00 98.69 97 ALA A C 1
ATOM 745 O O . ALA A 1 97 ? -7.674 -0.423 6.306 1.00 98.69 97 ALA A O 1
ATOM 746 N N . HIS A 1 98 ? -7.462 -1.667 8.172 1.00 98.25 98 HIS A N 1
ATOM 747 C CA . HIS A 1 98 ? -8.898 -1.816 8.416 1.00 98.25 98 HIS A CA 1
ATOM 748 C C . HIS A 1 98 ? -9.672 -0.485 8.510 1.00 98.25 98 HIS A C 1
ATOM 750 O O . HIS A 1 98 ? -10.826 -0.413 8.098 1.00 98.25 98 HIS A O 1
ATOM 756 N N . ASP A 1 99 ? -9.048 0.573 9.022 1.00 97.69 99 ASP A N 1
ATOM 757 C CA . ASP A 1 99 ? -9.632 1.905 9.216 1.00 97.69 99 ASP A CA 1
ATOM 758 C C . ASP A 1 99 ? -9.402 2.851 8.023 1.00 97.69 99 ASP A C 1
ATOM 760 O O . ASP A 1 99 ? -9.840 4.007 8.039 1.00 97.69 99 ASP A O 1
ATOM 764 N N . GLY A 1 100 ? -8.729 2.359 6.982 1.00 98.31 100 GLY A N 1
ATOM 765 C CA . GLY A 1 100 ? -8.391 3.114 5.785 1.00 98.31 100 GLY A CA 1
ATOM 766 C C . GLY A 1 100 ? -7.076 3.882 5.850 1.00 98.31 100 GLY A C 1
ATOM 767 O O . GLY A 1 100 ? -6.729 4.508 4.847 1.00 98.31 100 GLY A O 1
ATOM 768 N N . GLU A 1 101 ? -6.330 3.828 6.960 1.00 98.50 101 GLU A N 1
ATOM 769 C CA . GLU A 1 101 ? -4.948 4.310 6.958 1.00 98.50 101 GLU A CA 1
ATOM 770 C C . GLU A 1 101 ? -4.137 3.525 5.920 1.00 98.50 101 GLU A C 1
ATOM 772 O O . GLU A 1 101 ? -4.332 2.320 5.737 1.00 98.50 101 GLU A O 1
ATOM 777 N N . TRP A 1 102 ? -3.231 4.200 5.216 1.00 98.69 102 TRP A N 1
ATOM 778 C CA . TRP A 1 102 ? -2.502 3.586 4.117 1.00 98.69 102 TRP A CA 1
ATOM 779 C C . TRP A 1 102 ? -1.043 4.026 4.043 1.00 98.69 102 TRP A C 1
ATOM 781 O O . TRP A 1 102 ? -0.663 5.114 4.479 1.00 98.69 102 TRP A O 1
ATOM 791 N N . THR A 1 103 ? -0.219 3.177 3.433 1.00 98.38 103 THR A N 1
ATOM 792 C CA . THR A 1 103 ? 1.131 3.533 2.989 1.00 98.38 103 THR A CA 1
ATOM 793 C C . THR A 1 103 ? 1.392 2.997 1.590 1.00 98.38 103 THR A C 1
ATOM 795 O O . THR A 1 103 ? 0.839 1.974 1.196 1.00 98.38 103 THR A O 1
ATOM 798 N N . ARG A 1 104 ? 2.244 3.684 0.827 1.00 97.75 104 ARG A N 1
ATOM 799 C CA . ARG A 1 104 ? 2.623 3.297 -0.535 1.00 97.75 104 ARG A CA 1
ATOM 800 C C . ARG A 1 104 ? 4.136 3.302 -0.671 1.00 97.75 104 ARG A C 1
ATOM 802 O O . ARG A 1 104 ? 4.778 4.305 -0.339 1.00 97.75 104 ARG A O 1
ATOM 809 N N . ARG A 1 105 ? 4.704 2.207 -1.172 1.00 97.81 105 ARG A N 1
ATOM 810 C CA . ARG A 1 105 ? 6.152 2.058 -1.384 1.00 97.81 105 ARG A CA 1
ATOM 811 C C . ARG A 1 105 ? 6.447 1.434 -2.740 1.00 97.81 105 ARG A C 1
ATOM 813 O O . ARG A 1 105 ? 5.618 0.710 -3.290 1.00 97.81 105 ARG A O 1
ATOM 820 N N . ARG A 1 106 ? 7.620 1.747 -3.294 1.00 95.75 106 ARG A N 1
ATOM 821 C CA . ARG A 1 106 ? 8.110 1.106 -4.520 1.00 95.75 106 ARG A CA 1
ATOM 822 C C . ARG A 1 106 ? 8.624 -0.279 -4.196 1.00 95.75 106 ARG A C 1
ATOM 824 O O . ARG A 1 106 ? 9.258 -0.485 -3.165 1.00 95.75 106 ARG A O 1
ATOM 831 N N . VAL A 1 107 ? 8.366 -1.206 -5.105 1.00 96.25 107 VAL A N 1
ATOM 832 C CA . VAL A 1 107 ? 8.717 -2.614 -4.940 1.00 96.25 107 VAL A CA 1
ATOM 833 C C . VAL A 1 107 ? 9.383 -3.148 -6.208 1.00 96.25 107 VAL A C 1
ATOM 835 O O . VAL A 1 107 ? 9.147 -2.607 -7.291 1.00 96.25 107 VAL A O 1
ATOM 838 N N . PRO A 1 108 ? 10.224 -4.194 -6.118 1.00 95.50 108 PRO A N 1
ATOM 839 C CA . PRO A 1 108 ? 10.999 -4.674 -7.263 1.00 95.50 108 PRO A CA 1
ATOM 840 C C . PRO A 1 108 ? 10.145 -5.174 -8.436 1.00 95.50 108 PRO A C 1
ATOM 842 O O . PRO A 1 108 ? 10.533 -5.022 -9.594 1.00 95.50 108 PRO A O 1
ATOM 845 N N . SER A 1 109 ? 8.998 -5.798 -8.155 1.00 96.50 109 SER A N 1
ATOM 846 C CA . SER A 1 109 ? 8.096 -6.350 -9.170 1.00 96.50 109 SER A CA 1
ATOM 847 C C . SER A 1 109 ? 6.703 -6.638 -8.603 1.00 96.50 109 SER A C 1
ATOM 849 O O . SER A 1 109 ? 6.502 -6.634 -7.389 1.00 96.50 109 SER A O 1
ATOM 851 N N . ILE A 1 110 ? 5.745 -6.929 -9.492 1.00 98.12 110 ILE A N 1
ATOM 852 C CA . ILE A 1 110 ? 4.384 -7.358 -9.122 1.00 98.12 110 ILE A CA 1
ATOM 853 C C . ILE A 1 110 ? 4.431 -8.677 -8.339 1.00 98.12 110 ILE A C 1
ATOM 855 O O . ILE A 1 110 ? 3.829 -8.785 -7.276 1.00 98.12 110 ILE A O 1
ATOM 859 N N . GLY A 1 111 ? 5.199 -9.658 -8.831 1.00 98.25 111 GLY A N 1
ATOM 860 C CA . GLY A 1 111 ? 5.360 -10.950 -8.158 1.00 98.25 111 GLY A CA 1
ATOM 861 C C . GLY A 1 111 ? 5.948 -10.796 -6.758 1.00 98.25 111 GLY A C 1
ATOM 862 O O . GLY A 1 111 ? 5.401 -11.330 -5.801 1.00 98.25 111 GLY A O 1
ATOM 863 N N . TRP A 1 112 ? 6.979 -9.956 -6.611 1.00 98.00 112 TRP A N 1
ATOM 864 C CA . TRP A 1 112 ? 7.557 -9.666 -5.301 1.00 98.00 112 TRP A CA 1
ATOM 865 C C . TRP A 1 112 ? 6.526 -9.070 -4.333 1.00 98.00 112 TRP A C 1
ATOM 867 O O . TRP A 1 112 ? 6.531 -9.420 -3.155 1.00 98.00 112 TRP A O 1
ATOM 877 N N . ALA A 1 113 ? 5.639 -8.192 -4.815 1.00 98.38 113 ALA A N 1
ATOM 878 C CA . ALA A 1 113 ? 4.609 -7.560 -3.993 1.00 98.38 113 ALA A CA 1
ATOM 879 C C . ALA A 1 113 ? 3.597 -8.583 -3.460 1.00 98.38 113 ALA A C 1
ATOM 881 O O . ALA A 1 113 ? 3.309 -8.599 -2.263 1.00 98.38 113 ALA A O 1
ATOM 882 N N . HIS A 1 114 ? 3.116 -9.477 -4.329 1.00 98.62 114 HIS A N 1
ATOM 883 C CA . HIS A 1 114 ? 2.243 -10.574 -3.915 1.00 98.62 114 HIS A CA 1
ATOM 884 C C . HIS A 1 114 ? 2.958 -11.540 -2.968 1.00 98.62 114 HIS A C 1
ATOM 886 O O . HIS A 1 114 ? 2.395 -11.908 -1.942 1.00 98.62 114 HIS A O 1
ATOM 892 N N . ASP A 1 115 ? 4.217 -11.888 -3.238 1.00 98.62 115 ASP A N 1
ATOM 893 C CA . ASP A 1 115 ? 5.004 -12.760 -2.363 1.00 98.62 115 ASP A CA 1
ATOM 894 C C . ASP A 1 115 ? 5.244 -12.137 -0.983 1.00 98.62 115 ASP A C 1
ATOM 896 O O . ASP A 1 115 ? 5.199 -12.834 0.032 1.00 98.62 115 ASP A O 1
ATOM 900 N N . PHE A 1 116 ? 5.493 -10.825 -0.925 1.00 98.25 116 PHE A N 1
ATOM 901 C CA . PHE A 1 116 ? 5.580 -10.080 0.328 1.00 98.25 116 PHE A CA 1
ATOM 902 C C . PHE A 1 116 ? 4.273 -10.206 1.115 1.00 98.25 116 PHE A C 1
ATOM 904 O O . PHE A 1 116 ? 4.304 -10.647 2.263 1.00 98.25 116 PHE A O 1
ATOM 911 N N . CYS A 1 117 ? 3.131 -9.903 0.494 1.00 98.56 117 CYS A N 1
ATOM 912 C CA . CYS A 1 117 ? 1.825 -10.017 1.140 1.00 98.56 117 CYS A CA 1
ATOM 913 C C . CYS A 1 117 ? 1.533 -11.454 1.598 1.00 98.56 117 CYS A C 1
ATOM 915 O O . CYS A 1 117 ? 1.150 -11.656 2.748 1.00 98.56 117 CYS A O 1
ATOM 917 N N . ASN A 1 118 ? 1.814 -12.455 0.762 1.00 98.56 118 ASN A N 1
ATOM 918 C CA . ASN A 1 118 ? 1.624 -13.869 1.086 1.00 98.56 118 ASN A CA 1
ATOM 919 C C . ASN A 1 118 ? 2.438 -14.292 2.318 1.00 98.56 118 ASN A C 1
ATOM 921 O O . ASN A 1 118 ? 1.899 -14.936 3.216 1.00 98.56 118 ASN A O 1
ATOM 925 N N . ARG A 1 119 ? 3.715 -13.886 2.410 1.00 98.12 119 ARG A N 1
ATOM 926 C CA . ARG A 1 119 ? 4.561 -14.163 3.588 1.00 98.12 119 ARG A CA 1
ATOM 927 C C . ARG A 1 119 ? 4.034 -13.520 4.868 1.00 98.12 119 ARG A C 1
ATOM 929 O O . ARG A 1 119 ? 4.291 -14.039 5.945 1.00 98.12 119 ARG A O 1
ATOM 936 N N . GLN A 1 120 ? 3.345 -12.388 4.755 1.00 97.69 120 GLN A N 1
ATOM 937 C CA . GLN A 1 120 ? 2.716 -11.698 5.884 1.00 97.69 120 GLN A CA 1
ATOM 938 C C . GLN A 1 120 ? 1.258 -12.142 6.113 1.00 97.69 120 GLN A C 1
ATOM 940 O O . GLN A 1 120 ? 0.575 -11.559 6.948 1.00 97.69 120 GLN A O 1
ATOM 945 N N . GLN A 1 121 ? 0.766 -13.147 5.374 1.00 97.81 121 GLN A N 1
ATOM 946 C CA . GLN A 1 121 ? -0.631 -13.601 5.393 1.00 97.81 121 GLN A CA 1
ATOM 947 C C . GLN A 1 121 ? -1.650 -12.476 5.127 1.00 97.81 121 GLN A C 1
ATOM 949 O O . GLN A 1 121 ? -2.754 -12.465 5.668 1.00 97.81 121 GLN A O 1
ATOM 954 N N . ILE A 1 122 ? -1.272 -11.530 4.268 1.00 98.00 122 ILE A N 1
ATOM 955 C CA . ILE A 1 122 ? -2.098 -10.402 3.841 1.00 98.00 122 ILE A CA 1
ATOM 956 C C . ILE A 1 122 ? -2.731 -10.726 2.482 1.00 98.00 122 ILE A C 1
ATOM 958 O O . ILE A 1 122 ? -2.002 -11.075 1.547 1.00 98.00 122 ILE A O 1
ATOM 962 N N . PRO A 1 123 ? -4.057 -10.568 2.312 1.00 98.38 123 PRO A N 1
ATOM 963 C CA . PRO A 1 123 ? -4.673 -10.651 0.992 1.00 98.38 123 PRO A CA 1
ATOM 964 C C . PRO A 1 123 ? -4.156 -9.517 0.099 1.00 98.38 123 PRO A C 1
ATOM 966 O O . PRO A 1 123 ? -4.007 -8.378 0.549 1.00 98.38 123 PRO A O 1
ATOM 969 N N . SER A 1 124 ? -3.888 -9.816 -1.172 1.00 98.50 124 SER A N 1
ATOM 970 C CA . SER A 1 124 ? -3.399 -8.826 -2.133 1.00 98.50 124 SER A CA 1
ATOM 971 C C . SER A 1 124 ? -4.117 -8.896 -3.477 1.00 98.50 124 SER A C 1
ATOM 973 O O . SER A 1 124 ? -4.492 -9.974 -3.934 1.00 98.50 124 SER A O 1
ATOM 975 N N . TYR A 1 125 ? -4.297 -7.737 -4.111 1.00 98.56 125 TYR A N 1
ATOM 976 C CA . TYR A 1 125 ? -5.081 -7.567 -5.335 1.00 98.56 125 TYR A CA 1
ATOM 977 C C . TYR A 1 125 ? -4.352 -6.678 -6.342 1.00 98.56 125 TYR A C 1
ATOM 979 O O . TYR A 1 125 ? -3.564 -5.818 -5.953 1.00 98.56 125 TYR A O 1
ATOM 987 N N . ASP A 1 126 ? -4.657 -6.830 -7.630 1.00 98.00 126 ASP A N 1
ATOM 988 C CA . ASP A 1 126 ? -4.255 -5.852 -8.644 1.00 98.00 126 ASP A CA 1
ATOM 989 C C . ASP A 1 126 ? -5.159 -4.615 -8.549 1.00 98.00 126 ASP A C 1
ATOM 991 O O . ASP A 1 126 ? -6.372 -4.681 -8.780 1.00 98.00 126 ASP A O 1
ATOM 995 N N . ALA A 1 127 ? -4.563 -3.473 -8.212 1.00 97.25 127 ALA A N 1
ATOM 996 C CA . ALA A 1 127 ? -5.267 -2.212 -8.032 1.00 97.25 127 ALA A CA 1
ATOM 997 C C . ALA A 1 127 ? -5.952 -1.720 -9.317 1.00 97.25 127 ALA A C 1
ATOM 999 O O . ALA A 1 127 ? -6.982 -1.052 -9.236 1.00 97.25 127 ALA A O 1
ATOM 1000 N N . ALA A 1 128 ? -5.412 -2.047 -10.496 1.00 94.94 128 ALA A N 1
ATOM 1001 C CA . ALA A 1 128 ? -6.016 -1.680 -11.775 1.00 94.94 128 ALA A CA 1
ATOM 1002 C C . ALA A 1 128 ? -7.298 -2.479 -12.063 1.00 94.94 128 ALA A C 1
ATOM 1004 O O . ALA A 1 128 ? -8.135 -2.027 -12.841 1.00 94.94 128 ALA A O 1
ATOM 1005 N N . VAL A 1 129 ? -7.461 -3.640 -11.419 1.00 97.38 129 VAL A N 1
ATOM 1006 C CA . VAL A 1 129 ? -8.636 -4.507 -11.560 1.00 97.38 129 VAL A CA 1
ATOM 1007 C C . VAL A 1 129 ? -9.702 -4.160 -10.525 1.00 97.38 129 VAL A C 1
ATOM 1009 O O . VAL A 1 129 ? -10.858 -3.947 -10.884 1.00 97.38 129 VAL A O 1
ATOM 1012 N N . VAL A 1 130 ? -9.332 -4.096 -9.241 1.00 97.31 130 VAL A N 1
ATOM 1013 C CA . VAL A 1 130 ? -10.311 -3.927 -8.146 1.00 97.31 130 VAL A CA 1
ATOM 1014 C C . VAL A 1 130 ? -10.546 -2.467 -7.752 1.00 97.31 130 VAL A C 1
ATOM 1016 O O . VAL A 1 130 ? -11.556 -2.145 -7.128 1.00 97.31 130 VAL A O 1
ATOM 1019 N N . GLY A 1 131 ? -9.632 -1.570 -8.124 1.00 96.50 131 GLY A N 1
ATOM 1020 C CA . GLY A 1 131 ? -9.655 -0.173 -7.711 1.00 96.50 131 GLY A CA 1
ATOM 1021 C C . GLY A 1 131 ? -9.246 0.053 -6.251 1.00 96.50 131 GLY A C 1
ATOM 1022 O O . GLY A 1 131 ? -8.933 -0.859 -5.492 1.00 96.50 131 GLY A O 1
ATOM 1023 N N . ILE A 1 132 ? -9.235 1.326 -5.854 1.00 93.44 132 ILE A N 1
ATOM 1024 C CA . ILE A 1 132 ? -8.856 1.752 -4.500 1.00 93.44 132 ILE A CA 1
ATOM 1025 C C . ILE A 1 132 ? -10.056 1.644 -3.546 1.00 93.44 132 ILE A C 1
ATOM 1027 O O . ILE A 1 132 ? -11.111 2.215 -3.863 1.00 93.44 132 ILE A O 1
ATOM 1031 N N . PRO A 1 133 ? -9.906 1.002 -2.368 1.00 97.31 133 PRO A N 1
ATOM 1032 C CA . PRO A 1 133 ? -11.020 0.708 -1.475 1.00 97.31 133 PRO A CA 1
ATOM 1033 C C . PRO A 1 133 ? -11.636 1.973 -0.869 1.00 97.31 133 PRO A C 1
ATOM 1035 O O . PRO A 1 133 ? -10.949 2.956 -0.574 1.00 97.31 133 PRO A O 1
ATOM 1038 N N . GLN A 1 134 ? -12.946 1.926 -0.616 1.00 97.56 134 GLN A N 1
ATOM 1039 C CA . GLN A 1 134 ? -13.706 3.065 -0.094 1.00 97.56 134 GLN A CA 1
ATOM 1040 C C . GLN A 1 134 ? -13.159 3.574 1.251 1.00 97.56 134 GLN A C 1
ATOM 1042 O O . GLN A 1 134 ? -12.998 4.780 1.422 1.00 97.56 134 GLN A O 1
ATOM 1047 N N . ARG A 1 135 ? -12.747 2.670 2.153 1.00 98.00 135 ARG A N 1
ATOM 1048 C CA . ARG A 1 135 ? -12.181 3.028 3.467 1.00 98.00 135 ARG A CA 1
ATOM 1049 C C . ARG A 1 135 ? -10.966 3.961 3.379 1.00 98.00 135 ARG A C 1
ATOM 1051 O O . ARG A 1 135 ? -10.846 4.881 4.181 1.00 98.00 135 ARG A O 1
ATOM 1058 N N . MET A 1 136 ? -10.111 3.799 2.366 1.00 98.00 136 MET A N 1
ATOM 1059 C CA . MET A 1 136 ? -8.974 4.700 2.130 1.00 98.00 136 MET A CA 1
ATOM 1060 C C . MET A 1 136 ? -9.440 6.100 1.709 1.00 98.00 136 MET A C 1
ATOM 1062 O O . MET A 1 136 ? -8.891 7.113 2.147 1.00 98.00 136 MET A O 1
ATOM 1066 N N . ARG A 1 137 ? -10.475 6.178 0.863 1.00 97.19 137 ARG A N 1
ATOM 1067 C CA . ARG A 1 137 ? -11.063 7.457 0.431 1.00 97.19 137 ARG A CA 1
ATOM 1068 C C . ARG A 1 137 ? -11.695 8.190 1.611 1.00 97.19 137 ARG A C 1
ATOM 1070 O O . ARG A 1 137 ? -11.527 9.404 1.736 1.00 97.19 137 ARG A O 1
ATOM 1077 N N . ASP A 1 138 ? -12.367 7.454 2.488 1.00 98.06 138 ASP A N 1
ATOM 1078 C CA . ASP A 1 138 ? -12.983 7.995 3.699 1.00 98.06 138 ASP A CA 1
ATOM 1079 C C . ASP A 1 138 ? -11.931 8.453 4.715 1.00 98.06 138 ASP A C 1
ATOM 1081 O O . ASP A 1 138 ? -12.073 9.525 5.303 1.00 98.06 138 ASP A O 1
ATOM 1085 N N . TYR A 1 139 ? -10.833 7.707 4.874 1.00 97.69 139 TYR A N 1
ATOM 1086 C CA . TYR A 1 139 ? -9.677 8.137 5.666 1.00 97.69 139 TYR A CA 1
ATOM 1087 C C . TYR A 1 139 ? -9.102 9.463 5.156 1.00 97.69 139 TYR A C 1
ATOM 1089 O O . TYR A 1 139 ? -8.970 10.413 5.927 1.00 97.69 139 TYR A O 1
ATOM 1097 N N . ASN A 1 140 ? -8.846 9.579 3.850 1.00 97.06 140 ASN A N 1
ATOM 1098 C CA . ASN A 1 140 ? -8.340 10.820 3.256 1.00 97.06 140 ASN A CA 1
ATOM 1099 C C . ASN A 1 140 ? -9.311 11.993 3.458 1.00 97.06 140 ASN A C 1
ATOM 1101 O O . ASN A 1 140 ? -8.879 13.114 3.725 1.00 97.06 140 ASN A O 1
ATOM 1105 N N . ARG A 1 141 ? -10.626 11.744 3.373 1.00 97.12 141 ARG A N 1
ATOM 1106 C CA . ARG A 1 141 ? -11.652 12.755 3.667 1.00 97.12 141 ARG A CA 1
ATOM 1107 C C . ARG A 1 141 ? -11.567 13.226 5.119 1.00 97.12 141 ARG A C 1
ATOM 1109 O O . ARG A 1 141 ? -11.559 14.433 5.339 1.00 97.12 141 ARG A O 1
ATOM 1116 N N . ARG A 1 142 ? -11.465 12.306 6.086 1.00 96.75 142 ARG A N 1
ATOM 1117 C CA . ARG A 1 142 ? -11.288 12.642 7.512 1.00 96.75 142 ARG A CA 1
ATOM 1118 C C . ARG A 1 142 ? -10.017 13.459 7.738 1.00 96.75 142 ARG A C 1
ATOM 1120 O O . ARG A 1 142 ? -10.098 14.543 8.301 1.00 96.75 142 ARG A O 1
ATOM 1127 N N . LYS A 1 143 ? -8.876 13.023 7.192 1.00 95.44 143 LYS A N 1
ATOM 1128 C CA . LYS A 1 143 ? -7.599 13.751 7.305 1.00 95.44 143 LYS A CA 1
ATOM 1129 C C . LYS A 1 143 ? -7.633 15.147 6.703 1.00 95.44 143 LYS A C 1
ATOM 1131 O O . LYS A 1 143 ? -7.092 16.070 7.301 1.00 95.44 143 LYS A O 1
ATOM 1136 N N . LYS A 1 144 ? -8.325 15.327 5.579 1.00 94.69 144 LYS A N 1
ATOM 1137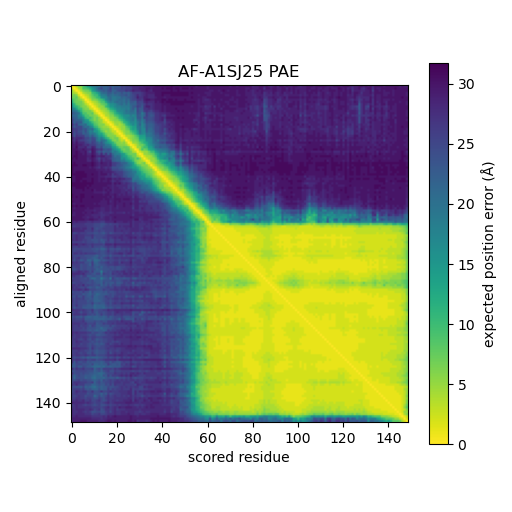 C CA . LYS A 1 144 ? -8.532 16.653 4.993 1.00 94.69 144 LYS A CA 1
ATOM 1138 C C . LYS A 1 144 ? -9.365 17.569 5.899 1.00 94.69 144 LYS A C 1
ATOM 1140 O O . LYS A 1 144 ? -9.053 18.747 6.008 1.00 94.69 144 LYS A O 1
ATOM 1145 N N . LEU A 1 145 ? -10.407 17.046 6.549 1.00 95.06 145 LEU A N 1
ATOM 1146 C CA . LEU A 1 145 ? -11.229 17.815 7.497 1.00 95.06 145 LEU A CA 1
ATOM 1147 C C . LEU A 1 145 ? -10.469 18.154 8.789 1.00 95.06 145 LEU A C 1
ATOM 1149 O O . LEU A 1 145 ? -10.683 19.218 9.357 1.00 95.06 145 LEU A O 1
ATOM 1153 N N . GLU A 1 146 ? -9.558 17.279 9.217 1.00 93.38 146 GLU A N 1
ATOM 1154 C CA . GLU A 1 146 ? -8.655 17.484 10.361 1.00 93.38 146 GLU A CA 1
ATOM 1155 C C . GLU A 1 146 ? -7.498 18.464 10.056 1.00 93.38 146 GLU A C 1
ATOM 1157 O O . GLU A 1 146 ? -6.711 18.771 10.946 1.00 93.38 146 GLU A O 1
ATOM 1162 N N . GLY A 1 147 ? -7.375 18.958 8.815 1.00 87.12 147 GLY A N 1
ATOM 1163 C CA . GLY A 1 147 ? -6.298 19.864 8.390 1.00 87.12 147 GLY A CA 1
ATOM 1164 C C . GLY A 1 147 ? -4.950 19.179 8.123 1.00 87.12 147 GLY A C 1
ATOM 1165 O O . GLY A 1 147 ? -3.923 19.848 8.075 1.00 87.12 147 GLY A O 1
ATOM 1166 N N . GLY A 1 148 ? -4.935 17.851 7.972 1.00 70.56 148 GLY A N 1
ATOM 1167 C CA . GLY A 1 148 ? -3.724 17.029 7.870 1.00 70.56 148 GLY A CA 1
ATOM 1168 C C . GLY A 1 148 ? -3.232 16.707 6.453 1.00 70.56 148 GLY A C 1
ATOM 1169 O O . GLY A 1 148 ? -2.409 15.802 6.319 1.00 70.56 148 GLY A O 1
ATOM 1170 N N . LEU A 1 149 ? -3.738 17.374 5.408 1.00 55.59 149 LEU A N 1
ATOM 1171 C CA . LEU A 1 149 ? -3.329 17.187 4.005 1.00 55.59 149 LEU A CA 1
ATOM 1172 C C . LEU A 1 149 ? -3.347 18.501 3.224 1.00 55.59 149 LEU A C 1
ATOM 1174 O O . LEU A 1 149 ? -4.374 19.211 3.319 1.00 55.59 149 LEU A O 1
#

Foldseek 3Di:
DDDDDDDDDDDDDDDDDDDDDDDDDDDPDPPPPPDPDDDDPDDDPDPDPVDDDDPDQDAQDPVLVVCVVVVLVVAAPKAWEWEPDDPPDHIKIWIAGPQQDIDIGHDNHSVRNVVSCVVSVHHYDHCVVPNDDPSVVVVVVVCVVVVND